Protein AF-A0A2V7KAN2-F1 (afdb_monomer_lite)

pLDDT: mean 90.38, std 8.24, range [53.88, 98.75]

Structure (mmCIF, N/CA/C/O backbone):
data_AF-A0A2V7KAN2-F1
#
_entry.id   AF-A0A2V7KAN2-F1
#
loop_
_atom_site.group_PDB
_atom_site.id
_atom_site.type_symbol
_atom_site.label_atom_id
_atom_site.label_alt_id
_atom_site.label_comp_id
_atom_site.label_asym_id
_atom_site.label_entity_id
_atom_site.label_seq_id
_atom_site.pdbx_PDB_ins_code
_atom_site.Cartn_x
_atom_site.Cartn_y
_atom_site.Cartn_z
_atom_site.occupancy
_atom_site.B_iso_or_equiv
_atom_site.auth_seq_id
_atom_site.auth_comp_id
_atom_site.auth_asym_id
_atom_site.auth_atom_id
_atom_site.pdbx_PDB_model_num
ATOM 1 N N . PRO A 1 1 ? -4.111 11.929 -0.378 1.00 67.62 1 PRO A N 1
ATOM 2 C CA . PRO A 1 1 ? -5.361 11.580 0.343 1.00 67.62 1 PRO A CA 1
ATOM 3 C C . PRO A 1 1 ? -5.343 11.846 1.847 1.00 67.62 1 PRO A C 1
ATOM 5 O O . PRO A 1 1 ? -6.372 12.285 2.325 1.00 67.62 1 PRO A O 1
ATOM 8 N N . ALA A 1 2 ? -4.239 11.626 2.576 1.00 83.12 2 ALA A N 1
ATOM 9 C CA . ALA A 1 2 ? -4.083 12.029 3.985 1.00 83.12 2 ALA A CA 1
ATOM 10 C C . ALA A 1 2 ? -5.365 11.838 4.835 1.00 83.12 2 ALA A C 1
ATOM 12 O O . ALA A 1 2 ? -5.897 10.729 4.905 1.00 83.12 2 ALA A O 1
ATOM 13 N N . ASN A 1 3 ? -5.908 12.920 5.407 1.00 81.31 3 ASN A N 1
ATOM 14 C CA . ASN A 1 3 ? -7.145 12.941 6.197 1.00 81.31 3 ASN A CA 1
ATOM 15 C C . ASN A 1 3 ? -8.433 13.170 5.373 1.00 81.31 3 ASN A C 1
ATOM 17 O O . ASN A 1 3 ? -9.513 13.291 5.953 1.00 81.31 3 ASN A O 1
ATOM 21 N N . PHE A 1 4 ? -8.367 13.223 4.037 1.00 82.69 4 PHE A N 1
ATOM 22 C CA . PHE A 1 4 ? -9.524 13.466 3.164 1.00 82.69 4 PHE A CA 1
ATOM 23 C C . PHE A 1 4 ? -10.663 12.484 3.443 1.00 82.69 4 PHE A C 1
ATOM 25 O O . PHE A 1 4 ? -11.821 12.892 3.524 1.00 82.69 4 PHE A O 1
ATOM 32 N N . PHE A 1 5 ? -10.322 11.209 3.650 1.00 81.31 5 PHE A N 1
ATOM 33 C CA . PHE A 1 5 ? -11.283 10.150 3.948 1.00 81.31 5 PHE A CA 1
ATOM 34 C C . PHE A 1 5 ? -11.686 10.064 5.427 1.00 81.31 5 PHE A C 1
ATOM 36 O O . PHE A 1 5 ? -12.482 9.206 5.800 1.00 81.31 5 PHE A O 1
ATOM 43 N N . ASN A 1 6 ? -11.189 10.967 6.272 1.00 79.81 6 ASN A N 1
ATOM 44 C CA . ASN A 1 6 ? -11.695 11.149 7.629 1.00 79.81 6 ASN A CA 1
ATOM 45 C C . ASN A 1 6 ? -12.522 12.437 7.769 1.00 79.81 6 ASN A C 1
ATOM 47 O O . ASN A 1 6 ? -13.476 12.461 8.536 1.00 79.81 6 ASN A O 1
ATOM 51 N N . VAL A 1 7 ? -12.211 13.486 6.997 1.00 77.06 7 VAL A N 1
ATOM 52 C CA . VAL A 1 7 ? -12.830 14.817 7.140 1.00 77.06 7 VAL A CA 1
ATOM 53 C C . VAL A 1 7 ? -13.845 15.129 6.034 1.00 77.06 7 VAL A C 1
ATOM 55 O O . VAL A 1 7 ? -14.985 15.469 6.340 1.00 77.06 7 VAL A O 1
ATOM 58 N N . ASN A 1 8 ? -13.458 14.991 4.759 1.00 81.31 8 ASN A N 1
ATOM 59 C CA . ASN A 1 8 ? -14.248 15.457 3.606 1.00 81.31 8 ASN A CA 1
ATOM 60 C C . ASN A 1 8 ? -15.188 14.375 3.054 1.00 81.31 8 ASN A C 1
ATOM 62 O O . ASN A 1 8 ? -16.366 14.620 2.821 1.00 81.31 8 ASN A O 1
ATOM 66 N N . SER A 1 9 ? -14.673 13.158 2.863 1.00 84.75 9 SER A N 1
ATOM 67 C CA . SER A 1 9 ? -15.456 11.973 2.495 1.00 84.75 9 SER A CA 1
ATOM 68 C C . SER A 1 9 ? -15.294 10.945 3.602 1.00 84.75 9 SER A C 1
ATOM 70 O O . SER A 1 9 ? -14.448 10.059 3.518 1.00 84.75 9 SER A O 1
ATOM 72 N N . LYS A 1 10 ? -16.048 11.119 4.690 1.00 84.69 10 LYS A N 1
ATOM 73 C CA . LYS A 1 10 ? -15.850 10.362 5.927 1.00 84.69 10 LYS A CA 1
ATOM 74 C C . LYS A 1 10 ? -16.079 8.860 5.695 1.00 84.69 10 LYS A C 1
ATOM 76 O O . LYS A 1 10 ? -17.203 8.414 5.491 1.00 84.69 10 LYS A O 1
ATOM 81 N N . ARG A 1 11 ? -14.994 8.092 5.728 1.00 85.62 11 ARG A N 1
ATOM 82 C CA . ARG A 1 11 ? -14.923 6.630 5.571 1.00 85.62 11 ARG A CA 1
ATOM 83 C C . ARG A 1 11 ? -14.102 5.962 6.679 1.00 85.62 11 ARG A C 1
ATOM 85 O O . ARG A 1 11 ? -13.924 4.753 6.641 1.00 85.62 11 ARG A O 1
ATOM 92 N N . GLY A 1 12 ? -13.590 6.740 7.638 1.00 88.50 12 GLY A N 1
ATOM 93 C CA . GLY A 1 12 ? -12.815 6.211 8.764 1.00 88.50 12 GLY A CA 1
ATOM 94 C C . GLY A 1 12 ? -11.438 5.680 8.362 1.00 88.50 12 GLY A C 1
ATOM 95 O O . GLY A 1 12 ? -10.941 4.751 8.988 1.00 88.50 12 GLY A O 1
ATOM 96 N N . ALA A 1 13 ? -10.831 6.238 7.309 1.00 91.12 13 ALA A N 1
ATOM 97 C CA . ALA A 1 13 ? -9.511 5.838 6.826 1.00 91.12 13 ALA A CA 1
ATOM 98 C C . ALA A 1 13 ? -8.568 7.045 6.782 1.00 91.12 13 ALA A C 1
ATOM 100 O O . ALA A 1 13 ? -8.854 8.049 6.120 1.00 91.12 13 ALA A O 1
ATOM 101 N N . LEU A 1 14 ? -7.437 6.931 7.474 1.00 92.50 14 LEU A N 1
ATOM 102 C CA . LEU A 1 14 ? -6.351 7.904 7.465 1.00 92.50 14 LEU A CA 1
ATOM 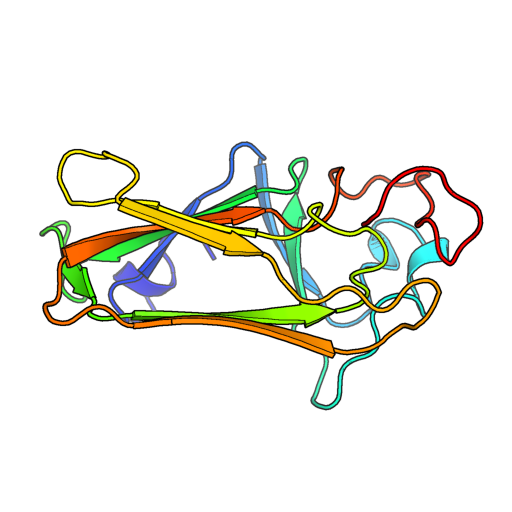103 C C . LEU A 1 14 ? -5.147 7.305 6.742 1.00 92.50 14 LEU A C 1
ATOM 105 O O . LEU A 1 14 ? -4.658 6.256 7.144 1.00 92.50 14 LEU A O 1
ATOM 109 N N . TYR A 1 15 ? -4.669 7.988 5.704 1.00 93.38 15 TYR A N 1
ATOM 110 C CA . TYR A 1 15 ? -3.542 7.532 4.891 1.00 93.38 15 TYR A CA 1
ATOM 111 C C . TYR A 1 15 ? -2.275 8.288 5.281 1.00 93.38 15 TYR A C 1
ATOM 113 O O . TYR A 1 15 ? -2.280 9.519 5.316 1.00 93.38 15 TYR A O 1
ATOM 121 N N . SER A 1 16 ? -1.177 7.574 5.492 1.00 94.75 16 SER A N 1
ATOM 122 C CA . SER A 1 16 ? 0.151 8.151 5.713 1.00 94.75 16 SER A CA 1
ATOM 123 C C . SER A 1 16 ? 1.216 7.361 4.964 1.00 94.75 16 SER A C 1
ATOM 125 O O . SER A 1 16 ? 0.985 6.243 4.522 1.00 94.75 16 SER A O 1
ATOM 127 N N . THR A 1 17 ? 2.389 7.948 4.791 1.00 96.25 17 THR A N 1
ATOM 128 C CA . THR A 1 17 ? 3.554 7.291 4.198 1.00 96.25 17 THR A CA 1
ATOM 129 C C . THR A 1 17 ? 4.807 7.852 4.868 1.00 96.25 17 THR A C 1
ATOM 131 O O . THR A 1 17 ? 4.770 9.009 5.293 1.00 96.25 17 THR A O 1
ATOM 134 N N . PRO A 1 18 ? 5.910 7.088 4.961 1.00 94.81 18 PRO A N 1
ATOM 135 C CA . PRO A 1 18 ? 7.221 7.647 5.292 1.00 94.81 18 PRO A CA 1
ATOM 136 C C . PRO A 1 18 ? 7.688 8.733 4.305 1.00 94.81 18 PRO A C 1
ATOM 138 O O . PRO A 1 18 ? 8.568 9.524 4.631 1.00 94.81 18 PRO A O 1
ATOM 141 N N . GLY A 1 19 ? 7.115 8.757 3.097 1.00 92.94 19 GLY A N 1
ATOM 142 C CA . GLY A 1 19 ? 7.357 9.776 2.085 1.00 92.94 19 GLY A CA 1
ATOM 143 C C . GLY A 1 19 ? 6.615 11.098 2.331 1.00 92.94 19 GLY A C 1
ATOM 144 O O . GLY A 1 19 ? 6.102 11.375 3.412 1.00 92.94 19 GLY A O 1
ATOM 145 N N . THR A 1 20 ? 6.523 11.938 1.298 1.00 91.50 20 THR A N 1
ATOM 146 C CA . THR A 1 20 ? 5.959 13.301 1.413 1.00 91.50 20 THR A CA 1
ATOM 147 C C . THR A 1 20 ? 4.485 13.404 1.027 1.00 91.50 20 THR A C 1
ATOM 149 O O . THR A 1 20 ? 3.859 14.449 1.209 1.00 91.50 20 THR A O 1
ATOM 152 N N . GLY A 1 21 ? 3.894 12.333 0.498 1.00 89.31 21 GLY A N 1
ATOM 153 C CA . GLY A 1 21 ? 2.487 12.321 0.118 1.00 89.31 21 GLY A CA 1
ATOM 154 C C . GLY A 1 21 ? 2.079 11.050 -0.609 1.00 89.31 21 GLY A C 1
ATOM 155 O O . GLY A 1 21 ? 2.897 10.191 -0.901 1.00 89.31 21 GLY A O 1
ATOM 156 N N . LEU A 1 22 ? 0.792 10.942 -0.922 1.00 89.31 22 LEU A N 1
ATOM 157 C CA . LEU A 1 22 ? 0.237 9.842 -1.709 1.00 89.31 22 LEU A CA 1
ATOM 158 C C . LEU A 1 22 ? -0.347 10.423 -2.995 1.00 89.31 22 LEU A C 1
ATOM 160 O O . LEU A 1 22 ? -1.267 11.248 -2.942 1.00 89.31 22 LEU A O 1
ATOM 164 N N . ARG A 1 23 ? 0.219 10.011 -4.128 1.00 87.50 23 ARG A N 1
ATOM 165 C CA . ARG A 1 23 ? -0.170 10.449 -5.465 1.00 87.50 23 ARG A CA 1
ATOM 166 C C . ARG A 1 23 ? -1.286 9.559 -5.995 1.00 87.50 23 ARG A C 1
ATOM 168 O O . ARG A 1 23 ? -1.272 8.352 -5.775 1.00 87.50 23 ARG A O 1
ATOM 175 N N . ILE A 1 24 ? -2.238 10.182 -6.684 1.00 87.44 24 ILE A N 1
ATOM 176 C CA . ILE A 1 24 ? -3.224 9.495 -7.516 1.00 87.44 24 ILE A CA 1
ATOM 177 C C . ILE A 1 24 ? -2.900 9.873 -8.951 1.00 87.44 24 ILE A C 1
ATOM 179 O O . ILE A 1 24 ? -2.832 11.064 -9.252 1.00 87.44 24 ILE A O 1
ATOM 183 N N . ASP A 1 25 ? -2.678 8.885 -9.803 1.00 84.44 25 ASP A N 1
ATOM 184 C CA . ASP A 1 25 ? -2.230 9.112 -11.171 1.00 84.44 25 ASP A CA 1
ATOM 185 C C . ASP A 1 25 ? -3.104 8.354 -12.171 1.00 84.44 25 ASP A C 1
ATOM 187 O O . ASP A 1 25 ? -3.628 7.274 -11.882 1.00 84.44 25 ASP A O 1
ATOM 191 N N . SER A 1 26 ? -3.283 8.970 -13.339 1.00 83.50 26 SER A N 1
ATOM 192 C CA . SER A 1 26 ? -4.078 8.434 -14.448 1.00 83.50 26 SER A CA 1
ATOM 193 C C . SER A 1 26 ? -3.262 8.238 -15.729 1.00 83.50 26 SER A C 1
ATOM 195 O O . SER A 1 26 ? -3.809 7.975 -16.794 1.00 83.50 26 SER A O 1
ATOM 197 N N . THR A 1 27 ? -1.946 8.376 -15.627 1.00 83.44 27 THR A N 1
ATOM 198 C CA . THR A 1 27 ? -0.959 8.362 -16.712 1.00 83.44 27 THR A CA 1
ATOM 199 C C . THR A 1 27 ? 0.196 7.410 -16.405 1.00 83.44 27 THR A C 1
ATOM 201 O O . THR A 1 27 ? 1.286 7.576 -16.940 1.00 83.44 27 THR A O 1
ATOM 204 N N . ASP A 1 28 ? -0.028 6.438 -15.516 1.00 82.25 28 ASP A N 1
ATOM 205 C CA . ASP A 1 28 ? 0.962 5.447 -15.075 1.00 82.25 28 ASP A CA 1
ATOM 206 C C . ASP A 1 28 ? 2.257 6.105 -14.581 1.00 82.25 28 ASP A C 1
ATOM 208 O O . ASP A 1 28 ? 3.362 5.629 -14.809 1.00 82.25 28 ASP A O 1
ATOM 212 N N . PHE A 1 29 ? 2.108 7.256 -13.917 1.00 86.88 29 PHE A N 1
ATOM 213 C CA . PHE A 1 29 ? 3.207 8.056 -13.386 1.00 86.88 29 PHE A CA 1
ATOM 214 C C . PHE A 1 29 ? 4.212 8.534 -14.447 1.00 86.88 29 PHE A C 1
ATOM 216 O O . PHE A 1 29 ? 5.336 8.894 -14.096 1.00 86.88 29 PHE A O 1
ATOM 223 N N . ALA A 1 30 ? 3.803 8.653 -15.717 1.00 85.25 30 ALA A N 1
ATOM 224 C CA . ALA A 1 30 ? 4.640 9.178 -16.802 1.00 85.25 30 ALA A CA 1
ATOM 225 C C . ALA A 1 30 ? 5.215 10.580 -16.511 1.00 85.25 30 ALA A C 1
ATOM 227 O O . ALA A 1 30 ? 6.303 10.921 -16.967 1.00 85.25 30 ALA A O 1
ATOM 228 N N . ALA A 1 31 ? 4.508 11.390 -15.713 1.00 84.44 31 ALA A N 1
ATOM 229 C CA . ALA A 1 31 ? 4.995 12.691 -15.251 1.00 84.44 31 ALA A CA 1
ATOM 230 C C . ALA A 1 31 ? 6.118 12.597 -14.195 1.00 84.44 31 ALA A C 1
ATOM 232 O O . ALA A 1 31 ? 6.813 13.582 -13.959 1.00 84.44 31 ALA A O 1
ATOM 233 N N . VAL A 1 32 ? 6.272 11.451 -13.519 1.00 85.25 32 VAL A N 1
ATOM 234 C CA . VAL A 1 32 ? 7.438 11.146 -12.667 1.00 85.25 32 VAL A CA 1
ATOM 235 C C . VAL A 1 32 ? 8.582 10.655 -13.540 1.00 85.25 32 VAL A C 1
ATOM 237 O O . VAL A 1 32 ? 9.670 11.218 -13.483 1.00 85.25 32 VAL A O 1
ATOM 240 N N . ASN A 1 33 ? 8.322 9.621 -14.338 1.00 87.44 33 ASN A N 1
ATOM 241 C CA . ASN A 1 33 ? 9.283 8.998 -15.235 1.00 87.44 33 ASN A CA 1
ATOM 242 C C . ASN A 1 33 ? 8.552 8.569 -16.509 1.00 87.44 33 ASN A C 1
ATOM 244 O O . ASN A 1 33 ? 7.669 7.713 -16.469 1.00 87.44 33 ASN A O 1
ATOM 248 N N . ALA A 1 34 ? 8.947 9.138 -17.649 1.00 86.00 34 ALA A N 1
ATOM 249 C CA . ALA A 1 34 ? 8.332 8.845 -18.940 1.00 86.00 34 ALA A CA 1
ATOM 250 C C . ALA A 1 34 ? 8.446 7.359 -19.342 1.00 86.00 34 ALA A C 1
ATOM 252 O O . ALA A 1 34 ? 7.599 6.865 -20.083 1.00 86.00 34 ALA A O 1
ATOM 253 N N . GLY A 1 35 ? 9.443 6.632 -18.821 1.00 83.81 35 GLY A N 1
ATOM 254 C CA . GLY A 1 35 ? 9.614 5.189 -19.019 1.00 83.81 35 GLY A CA 1
ATOM 255 C C . GLY A 1 35 ? 8.545 4.316 -18.344 1.00 83.81 35 GLY A C 1
ATOM 256 O O . GLY A 1 35 ? 8.447 3.132 -18.663 1.00 83.81 35 GLY A O 1
ATOM 257 N N . LEU A 1 36 ? 7.714 4.884 -17.457 1.00 83.56 36 LEU A N 1
ATOM 258 C CA . LEU A 1 36 ? 6.647 4.161 -16.749 1.00 83.56 36 LEU A CA 1
ATOM 259 C C . LEU A 1 36 ? 5.308 4.124 -17.502 1.00 83.56 36 LEU A C 1
ATOM 261 O O . LEU A 1 36 ? 4.407 3.386 -17.109 1.00 83.56 36 LEU A O 1
ATOM 265 N N . ALA A 1 37 ? 5.175 4.872 -18.605 1.00 78.56 37 ALA A N 1
ATOM 266 C CA . ALA A 1 37 ? 3.901 5.153 -19.282 1.00 78.56 37 ALA A CA 1
ATOM 267 C C . ALA A 1 37 ? 3.108 3.921 -19.777 1.00 78.56 37 ALA A C 1
ATOM 269 O O . ALA A 1 37 ? 1.964 4.063 -20.211 1.00 78.56 37 ALA A O 1
ATOM 270 N N . SER A 1 38 ? 3.709 2.729 -19.752 1.00 80.25 38 SER A N 1
ATOM 271 C CA . SER A 1 38 ? 3.071 1.463 -20.120 1.00 80.25 38 SER A CA 1
ATOM 272 C C . SER A 1 38 ? 3.303 0.323 -19.128 1.00 80.25 38 SER A C 1
ATOM 274 O O . SER A 1 38 ? 2.931 -0.803 -19.454 1.00 80.25 38 SER A O 1
ATOM 276 N N . GLN A 1 39 ? 3.934 0.589 -17.980 1.00 80.69 39 GLN A N 1
ATOM 277 C CA . GLN A 1 39 ? 4.259 -0.448 -16.993 1.00 80.69 39 GLN A CA 1
ATOM 278 C C . GLN A 1 39 ? 3.001 -0.875 -16.239 1.00 80.69 39 GLN A C 1
ATOM 280 O O . GLN A 1 39 ? 2.594 -2.032 -16.251 1.00 80.69 39 GLN A O 1
ATOM 285 N N . PHE A 1 40 ? 2.251 0.097 -15.728 1.00 78.69 40 PHE A N 1
ATOM 286 C CA . PHE A 1 40 ? 1.098 -0.193 -14.887 1.00 78.69 40 PHE A CA 1
ATOM 287 C C . PHE A 1 40 ? -0.201 -0.371 -15.685 1.00 78.69 40 PHE A C 1
ATOM 289 O O . PHE A 1 40 ? -0.971 0.569 -15.895 1.00 78.69 40 PHE A O 1
ATOM 296 N N . ARG A 1 41 ? -0.503 -1.603 -16.112 1.00 78.12 41 ARG A N 1
ATOM 297 C CA . ARG A 1 41 ? -1.760 -1.910 -16.819 1.00 78.12 41 ARG A CA 1
ATOM 298 C C . ARG A 1 41 ? -2.906 -2.224 -15.856 1.00 78.12 41 ARG A C 1
ATOM 300 O O . ARG A 1 41 ? -2.833 -3.140 -15.047 1.00 78.12 41 ARG A O 1
ATOM 307 N N . THR A 1 42 ? -4.018 -1.496 -15.983 1.00 72.56 42 THR A N 1
ATOM 308 C CA . THR A 1 42 ? -5.226 -1.686 -15.155 1.00 72.56 42 THR A CA 1
ATOM 309 C C . THR A 1 42 ? -6.491 -1.865 -16.002 1.00 72.56 42 THR A C 1
ATOM 311 O O . THR A 1 42 ? -6.564 -1.392 -17.134 1.00 72.56 42 THR A O 1
ATOM 314 N N . PHE A 1 43 ? -7.497 -2.573 -15.465 1.00 64.88 43 PHE A N 1
ATOM 315 C CA . PHE A 1 43 ? -8.734 -2.921 -16.190 1.00 64.88 43 PHE A CA 1
ATOM 316 C C . PHE A 1 43 ? -9.772 -1.782 -16.255 1.00 64.88 43 PHE A C 1
ATOM 318 O O . PHE A 1 43 ? -10.525 -1.681 -17.219 1.00 64.88 43 PHE A O 1
ATOM 325 N N . SER A 1 44 ? -9.830 -0.910 -15.245 1.00 58.28 44 SER A N 1
ATOM 326 C CA . SER A 1 44 ? -10.763 0.228 -15.181 1.00 58.28 44 SER A CA 1
ATOM 327 C C . SER A 1 44 ? -10.011 1.554 -15.102 1.00 58.28 44 SER A C 1
ATOM 329 O O . SER A 1 44 ? -8.854 1.560 -14.697 1.00 58.28 44 SER A O 1
ATOM 331 N N . ALA A 1 45 ? -10.674 2.668 -15.444 1.00 53.88 45 ALA A N 1
ATOM 332 C CA . ALA A 1 45 ? -10.073 4.004 -15.538 1.00 53.88 45 ALA A CA 1
ATOM 333 C C . ALA A 1 45 ? -9.021 4.296 -14.445 1.00 53.88 45 ALA A C 1
ATOM 335 O O . ALA A 1 45 ? -9.289 4.173 -13.247 1.00 53.88 45 ALA A O 1
ATOM 336 N N . LYS A 1 46 ? -7.832 4.694 -14.909 1.00 62.56 46 LYS A N 1
ATOM 337 C CA . LYS A 1 46 ? -6.565 4.789 -14.178 1.00 62.56 46 LYS A CA 1
ATOM 338 C C . LYS A 1 46 ? -6.666 5.694 -12.941 1.00 62.56 46 LYS A C 1
ATOM 340 O O . LYS A 1 46 ? -6.604 6.917 -13.040 1.00 62.56 46 LYS A O 1
ATOM 345 N N . LYS A 1 47 ? -6.840 5.089 -11.765 1.00 77.44 47 LYS A N 1
ATOM 346 C CA . LYS A 1 47 ? -6.611 5.726 -10.458 1.00 77.44 47 LYS A CA 1
ATOM 347 C C . LYS A 1 47 ? -5.584 4.893 -9.708 1.00 77.44 47 LYS A C 1
ATOM 349 O O . LYS A 1 47 ? -5.928 4.179 -8.770 1.00 77.44 47 LYS A O 1
ATOM 354 N N . LEU A 1 48 ? -4.344 4.945 -10.181 1.00 85.75 48 LEU A N 1
ATOM 355 C CA . LEU A 1 48 ? -3.221 4.308 -9.508 1.00 85.75 48 LEU A CA 1
ATOM 356 C C . LEU A 1 48 ? -2.829 5.133 -8.292 1.00 85.75 48 LEU A C 1
ATOM 358 O O . LEU A 1 48 ? -2.850 6.363 -8.337 1.00 85.75 48 LEU A O 1
ATOM 362 N N . PHE A 1 49 ? -2.476 4.450 -7.212 1.00 88.44 49 PHE A N 1
ATOM 363 C CA . PHE A 1 49 ? -2.049 5.064 -5.966 1.00 88.44 49 PHE A CA 1
ATOM 364 C C . PHE A 1 49 ? -0.599 4.681 -5.711 1.00 88.44 49 PHE A C 1
ATOM 366 O O . PHE A 1 49 ? -0.287 3.497 -5.693 1.00 88.44 49 PHE A O 1
ATOM 373 N N . MET A 1 50 ? 0.264 5.668 -5.481 1.00 89.88 50 MET A N 1
ATOM 374 C CA . MET A 1 50 ? 1.653 5.416 -5.099 1.00 89.88 50 MET A CA 1
ATOM 375 C C . MET A 1 50 ? 2.149 6.491 -4.120 1.00 89.88 50 MET A C 1
ATOM 377 O O . MET A 1 50 ? 1.902 7.686 -4.347 1.00 89.88 50 MET A O 1
ATOM 381 N N . PRO A 1 51 ? 2.802 6.116 -3.008 1.00 91.75 51 PRO A N 1
ATOM 382 C CA . PRO A 1 51 ? 3.481 7.068 -2.140 1.00 91.75 51 PRO A CA 1
ATOM 383 C C . PRO A 1 51 ? 4.619 7.793 -2.875 1.00 91.75 51 PRO A C 1
ATOM 385 O O . PRO A 1 51 ? 5.294 7.251 -3.741 1.00 91.75 51 PRO A O 1
ATOM 388 N N . VAL A 1 52 ? 4.829 9.062 -2.538 1.00 91.69 52 VAL A N 1
ATOM 389 C CA . VAL A 1 52 ? 5.891 9.902 -3.101 1.00 91.69 52 VAL A CA 1
ATOM 390 C C . VAL A 1 52 ? 7.111 9.820 -2.195 1.00 91.69 52 VAL A C 1
ATOM 392 O O . VAL A 1 52 ? 7.029 10.213 -1.033 1.00 91.69 52 VAL A O 1
ATOM 395 N N . GLY A 1 53 ? 8.245 9.354 -2.726 1.00 93.06 53 GLY A N 1
ATOM 396 C CA . GLY A 1 53 ? 9.493 9.221 -1.960 1.00 93.06 53 GLY A CA 1
ATOM 397 C C . GLY A 1 53 ? 9.505 8.046 -0.974 1.00 93.06 53 GLY A C 1
ATOM 398 O O . GLY A 1 53 ? 10.321 8.019 -0.062 1.00 93.06 53 GLY A O 1
ATOM 399 N N . SER A 1 54 ? 8.593 7.089 -1.137 1.00 95.44 54 SER A N 1
ATOM 400 C CA . SER A 1 54 ? 8.546 5.814 -0.418 1.00 95.44 54 SER A CA 1
ATOM 401 C C . SER A 1 54 ? 7.852 4.780 -1.311 1.00 95.44 54 SER A C 1
ATOM 403 O O . SER A 1 54 ? 7.262 5.157 -2.320 1.00 95.44 54 SER A O 1
ATOM 405 N N . ASN A 1 55 ? 7.903 3.508 -0.931 1.00 95.94 55 ASN A N 1
ATOM 406 C CA . ASN A 1 55 ? 7.072 2.422 -1.451 1.00 95.94 55 ASN A CA 1
ATOM 407 C C . ASN A 1 55 ? 6.012 1.954 -0.435 1.00 95.94 55 ASN A C 1
ATOM 409 O O . ASN A 1 55 ? 5.324 0.961 -0.659 1.00 95.94 55 ASN A O 1
ATOM 413 N N . GLN A 1 56 ? 5.883 2.651 0.701 1.00 97.56 56 GLN A N 1
ATOM 414 C CA . GLN A 1 56 ? 5.003 2.256 1.796 1.00 97.56 56 GLN A CA 1
ATOM 415 C C . GLN A 1 56 ? 3.848 3.229 2.013 1.00 97.56 56 GLN A C 1
ATOM 417 O O . GLN A 1 56 ? 4.038 4.448 2.061 1.00 97.56 56 GLN A O 1
ATOM 422 N N . VAL A 1 57 ? 2.651 2.681 2.223 1.00 96.94 57 VAL A N 1
ATOM 423 C CA . VAL A 1 57 ? 1.458 3.412 2.669 1.00 96.94 57 VAL A CA 1
ATOM 424 C C . VAL A 1 57 ? 0.894 2.734 3.905 1.00 96.94 57 VAL A C 1
ATOM 426 O O . VAL A 1 57 ? 0.574 1.552 3.887 1.00 96.94 57 VAL A O 1
ATOM 429 N N . ASP A 1 58 ? 0.710 3.504 4.965 1.00 97.56 58 ASP A N 1
ATOM 430 C CA . ASP A 1 58 ? -0.048 3.102 6.140 1.00 97.56 58 ASP A CA 1
ATOM 431 C C . ASP A 1 58 ? -1.496 3.594 6.017 1.00 97.56 58 ASP A C 1
ATOM 433 O O . ASP A 1 58 ? -1.744 4.750 5.657 1.00 97.56 58 ASP A O 1
ATOM 437 N N . ILE A 1 59 ? -2.454 2.726 6.343 1.00 96.75 59 ILE A N 1
ATOM 438 C CA . ILE A 1 59 ? -3.872 3.069 6.477 1.00 96.75 59 ILE A CA 1
ATOM 439 C C . ILE A 1 59 ? -4.299 2.757 7.906 1.00 96.75 59 ILE A C 1
ATOM 441 O O . ILE A 1 59 ? -4.357 1.594 8.301 1.00 96.75 59 ILE A O 1
ATOM 445 N N . THR A 1 60 ? -4.616 3.798 8.670 1.00 97.12 60 THR A N 1
ATOM 446 C CA . THR A 1 60 ? -5.123 3.687 10.042 1.00 97.12 60 THR A CA 1
ATOM 447 C C . THR A 1 60 ? -6.637 3.844 10.045 1.00 97.12 60 THR A C 1
ATOM 449 O O . THR A 1 60 ? -7.169 4.803 9.472 1.00 97.12 60 THR A O 1
ATOM 452 N N . PHE A 1 61 ? -7.331 2.925 10.711 1.00 96.56 61 PHE A N 1
ATOM 453 C CA . PHE A 1 61 ? -8.786 2.915 10.793 1.00 96.56 61 PHE A CA 1
ATOM 454 C C . PHE A 1 61 ? -9.285 3.718 11.998 1.00 96.56 61 PHE A C 1
ATOM 456 O O . PHE A 1 61 ? -8.722 3.679 13.094 1.00 96.56 61 PHE A O 1
ATOM 463 N N . ARG A 1 62 ? -10.362 4.475 11.790 1.00 94.38 62 ARG A N 1
ATOM 464 C CA . ARG A 1 62 ? -11.014 5.315 12.801 1.00 94.38 62 ARG A CA 1
ATOM 465 C C . ARG A 1 62 ? -12.523 5.150 12.726 1.00 94.38 62 ARG A C 1
ATOM 467 O O . ARG A 1 62 ? -13.067 4.832 11.667 1.00 94.38 62 ARG A O 1
ATOM 474 N N . LEU A 1 63 ? -13.211 5.434 13.829 1.00 90.69 63 LEU A N 1
ATOM 475 C CA . LEU A 1 63 ? -14.639 5.719 13.754 1.00 90.69 63 LEU A CA 1
ATOM 476 C C . LEU A 1 63 ? -14.850 6.938 12.843 1.00 90.69 63 LEU A C 1
ATOM 478 O O . LEU A 1 63 ? -14.097 7.911 12.869 1.00 90.69 63 LEU A O 1
ATOM 482 N N . VAL A 1 64 ? -15.864 6.852 11.989 1.00 86.50 64 VAL A N 1
ATOM 483 C CA . VAL A 1 64 ? -16.072 7.780 10.877 1.00 86.50 64 VAL A CA 1
ATOM 484 C C . VAL A 1 64 ? -16.166 9.230 11.366 1.00 86.50 64 VAL A C 1
ATOM 486 O O . VAL A 1 64 ? -17.121 9.609 12.040 1.00 86.50 64 VAL A O 1
ATOM 489 N N . GLY A 1 65 ? -15.203 10.067 10.966 1.00 81.88 65 GLY A N 1
ATOM 490 C CA . GLY A 1 65 ? -15.207 11.494 11.289 1.00 81.88 65 GLY A CA 1
ATOM 491 C C . GLY A 1 65 ? -14.705 11.850 12.683 1.00 81.88 65 GLY A C 1
ATOM 492 O O . GLY A 1 65 ? -14.914 12.990 13.096 1.00 81.88 65 GLY A O 1
ATOM 493 N N . THR A 1 66 ? -14.079 10.912 13.396 1.00 88.25 66 THR A N 1
ATOM 494 C CA . THR A 1 66 ? -13.492 11.137 14.722 1.00 88.25 66 THR A CA 1
ATOM 495 C C . THR A 1 66 ? -12.041 10.644 14.772 1.00 88.25 66 THR A C 1
ATOM 497 O O . THR A 1 66 ? -11.528 10.066 13.809 1.00 88.25 66 THR A O 1
ATOM 500 N N . ASP A 1 67 ? -11.376 10.872 15.908 1.00 87.50 67 ASP A N 1
ATOM 501 C CA . ASP A 1 67 ? -10.066 10.289 16.226 1.00 87.50 67 ASP A CA 1
ATOM 502 C C . ASP A 1 67 ? -10.181 9.001 17.059 1.00 87.50 67 ASP A C 1
ATOM 504 O O . ASP A 1 67 ? -9.176 8.426 17.474 1.00 87.50 67 ASP A O 1
ATOM 508 N N . THR A 1 68 ? -11.391 8.492 17.292 1.00 92.25 68 THR A N 1
ATOM 509 C CA . THR A 1 68 ? -11.594 7.224 18.005 1.00 92.25 68 THR A CA 1
ATOM 510 C C . THR A 1 68 ? -10.998 6.076 17.180 1.00 92.25 68 THR A C 1
ATOM 512 O O . THR A 1 68 ? -11.343 5.963 15.999 1.00 92.25 68 THR A O 1
ATOM 515 N N . PRO A 1 69 ? -10.114 5.227 17.746 1.00 91.69 69 PRO A N 1
ATOM 516 C CA . PRO A 1 69 ? -9.595 4.053 17.046 1.00 91.69 69 PRO A CA 1
ATOM 517 C C . PRO A 1 69 ? -10.728 3.185 16.490 1.00 91.69 69 PRO A C 1
ATOM 519 O O . PRO A 1 69 ? -11.696 2.890 17.189 1.00 91.69 69 PRO A O 1
ATOM 522 N N . GLY A 1 70 ? -10.619 2.818 15.215 1.00 94.94 70 GLY A N 1
ATOM 523 C CA . GLY A 1 70 ? -11.528 1.894 14.549 1.00 94.94 70 GLY A CA 1
ATOM 524 C C . GLY A 1 70 ? -10.835 0.557 14.332 1.00 94.94 70 GLY A C 1
ATOM 525 O O . GLY A 1 70 ? -9.624 0.519 14.131 1.00 94.94 70 GLY A O 1
ATOM 526 N N . LEU A 1 71 ? -11.607 -0.527 14.349 1.00 96.75 71 LEU A N 1
ATOM 527 C CA . LEU A 1 71 ? -11.113 -1.864 14.040 1.00 96.75 71 LEU A CA 1
ATOM 528 C C . LEU A 1 71 ? -11.895 -2.445 12.867 1.00 96.75 71 LEU 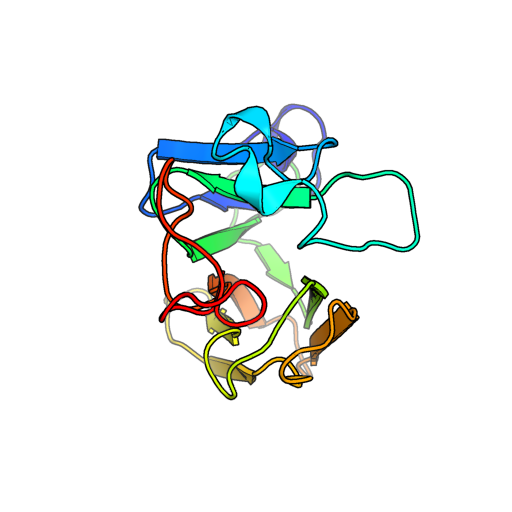A C 1
ATOM 530 O O . LEU A 1 71 ? -13.123 -2.346 12.819 1.00 96.75 71 LEU A O 1
ATOM 534 N N . VAL A 1 72 ? -11.187 -3.071 11.931 1.00 97.19 72 VAL A N 1
ATOM 535 C CA . VAL A 1 72 ? -11.789 -3.776 10.795 1.00 97.19 72 VAL A CA 1
ATOM 536 C C . VAL A 1 72 ? -11.508 -5.270 10.875 1.00 97.19 72 VAL A C 1
ATOM 538 O O . VAL A 1 72 ? -10.515 -5.714 11.452 1.00 97.19 72 VAL A O 1
ATOM 541 N N . LYS A 1 73 ? -12.412 -6.059 10.288 1.00 97.50 73 LYS A N 1
ATOM 542 C CA . LYS A 1 73 ? -12.300 -7.522 10.221 1.00 97.50 73 LYS A CA 1
ATOM 543 C C . LYS A 1 73 ? -11.372 -7.985 9.095 1.00 97.50 73 LYS A C 1
ATOM 545 O O . LYS A 1 73 ? -10.884 -9.103 9.128 1.00 97.50 73 LYS A O 1
ATOM 550 N N . GLY A 1 74 ? -11.110 -7.150 8.097 1.00 97.00 74 GLY A N 1
ATOM 551 C CA . GLY A 1 74 ? -10.240 -7.510 6.987 1.00 97.00 74 GLY A CA 1
ATOM 552 C C . GLY A 1 74 ? -9.934 -6.327 6.089 1.00 97.00 74 GLY A C 1
ATOM 553 O O . GLY A 1 74 ? -10.618 -5.303 6.123 1.00 97.00 74 GLY A O 1
ATOM 554 N N . PHE A 1 75 ? -8.889 -6.488 5.291 1.00 98.38 75 PHE A N 1
ATOM 555 C CA . PHE A 1 75 ? -8.453 -5.520 4.295 1.00 98.38 75 PHE A CA 1
ATOM 556 C C . PHE A 1 75 ? -7.761 -6.270 3.159 1.00 98.38 75 PHE A C 1
ATOM 558 O O . PHE A 1 75 ? -7.070 -7.261 3.401 1.00 98.38 75 PHE A O 1
ATOM 565 N N . GLY A 1 76 ? -7.932 -5.791 1.933 1.00 97.69 76 GLY A N 1
ATOM 566 C CA . GLY A 1 76 ? -7.243 -6.307 0.759 1.00 97.69 76 GLY A CA 1
ATOM 567 C C . GLY A 1 76 ? -7.015 -5.198 -0.254 1.00 97.69 76 GLY A C 1
ATOM 568 O O . GLY A 1 76 ? -7.701 -4.174 -0.233 1.00 97.69 76 GLY A O 1
ATOM 569 N N . ALA A 1 77 ? -6.045 -5.414 -1.131 1.00 96.00 77 ALA A N 1
ATOM 570 C CA . ALA A 1 77 ? -5.689 -4.482 -2.187 1.00 96.00 77 ALA A CA 1
ATOM 571 C C . ALA A 1 77 ? -5.402 -5.232 -3.489 1.00 96.00 77 ALA A C 1
ATOM 573 O O . ALA A 1 77 ? -5.049 -6.414 -3.490 1.00 96.00 77 ALA A O 1
ATOM 574 N N . VAL A 1 78 ? -5.584 -4.518 -4.597 1.00 94.12 78 VAL A N 1
ATOM 575 C CA . VAL A 1 78 ? -5.169 -4.960 -5.926 1.00 94.12 78 VAL A CA 1
ATOM 576 C C . VAL A 1 78 ? -3.923 -4.171 -6.293 1.00 94.12 78 VAL A C 1
ATOM 578 O O . VAL A 1 78 ? -3.933 -2.941 -6.262 1.00 94.12 78 VAL A O 1
ATOM 581 N N . PHE A 1 79 ? -2.876 -4.904 -6.627 1.00 93.56 79 PHE A N 1
ATOM 582 C CA . PHE A 1 79 ? -1.592 -4.417 -7.092 1.00 93.56 79 PHE A CA 1
ATOM 583 C C . PHE A 1 79 ? -1.491 -4.618 -8.596 1.00 93.56 79 PHE A C 1
ATOM 585 O O . PHE A 1 79 ? -2.244 -5.397 -9.185 1.00 93.56 79 PHE A O 1
ATOM 592 N N . VAL A 1 80 ? -0.564 -3.901 -9.203 1.00 91.44 80 VAL A N 1
ATOM 593 C CA . VAL A 1 80 ? -0.248 -3.975 -10.622 1.00 91.44 80 VAL A CA 1
ATOM 594 C C . VAL A 1 80 ? 1.255 -4.170 -10.741 1.00 91.44 80 VAL A C 1
ATOM 596 O O . VAL A 1 80 ? 1.976 -3.591 -9.937 1.00 91.44 80 VAL A O 1
ATOM 599 N N . ASP A 1 81 ? 1.676 -4.972 -11.718 1.00 89.81 81 ASP A N 1
ATOM 600 C CA . ASP A 1 81 ? 3.088 -5.143 -12.091 1.00 89.81 81 ASP A CA 1
ATOM 601 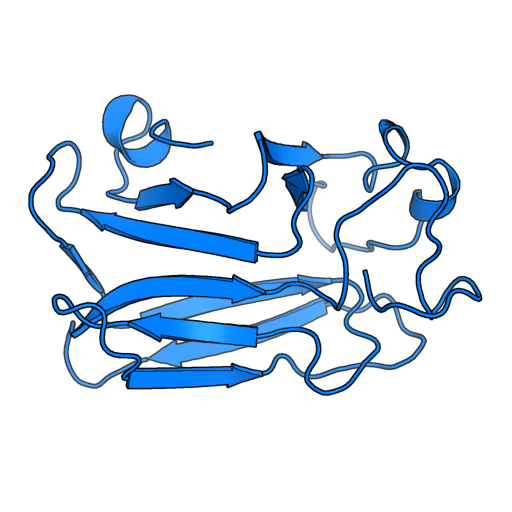C C . ASP A 1 81 ? 3.968 -5.720 -10.968 1.00 89.81 81 ASP A C 1
ATOM 603 O O . ASP A 1 81 ? 5.072 -5.270 -10.728 1.00 89.81 81 ASP A O 1
ATOM 607 N N . VAL A 1 82 ? 3.463 -6.723 -10.237 1.00 94.62 82 VAL A N 1
ATOM 608 C CA . VAL A 1 82 ? 4.262 -7.404 -9.203 1.00 94.62 82 VAL A CA 1
ATOM 609 C C . VAL A 1 82 ? 5.179 -8.428 -9.869 1.00 94.62 82 VAL A C 1
ATOM 611 O O . VAL A 1 82 ? 4.760 -9.567 -10.112 1.00 94.62 82 VAL A O 1
ATOM 614 N N . ASP A 1 83 ? 6.433 -8.069 -10.126 1.00 93.25 83 ASP A N 1
ATOM 615 C CA . ASP A 1 83 ? 7.382 -8.959 -10.796 1.00 93.25 83 ASP A CA 1
ATOM 616 C C . ASP A 1 83 ? 8.156 -9.851 -9.827 1.00 93.25 83 ASP A C 1
ATOM 618 O O . ASP A 1 83 ? 8.424 -11.030 -10.111 1.00 93.25 83 ASP A O 1
ATOM 622 N N . ARG A 1 84 ? 8.510 -9.319 -8.654 1.00 94.75 84 ARG A N 1
ATOM 623 C CA . ARG A 1 84 ? 9.394 -9.990 -7.700 1.00 94.75 84 ARG A CA 1
ATOM 624 C C . ARG A 1 84 ? 8.606 -10.636 -6.567 1.00 94.75 84 ARG A C 1
ATOM 626 O O . ARG A 1 84 ? 7.824 -10.013 -5.857 1.00 94.75 84 ARG A O 1
ATOM 633 N N . ALA A 1 85 ? 8.869 -11.919 -6.333 1.00 94.81 85 ALA A N 1
ATOM 634 C CA . ALA A 1 85 ? 8.285 -12.630 -5.203 1.00 94.81 85 ALA A CA 1
ATOM 635 C C . ALA A 1 85 ? 8.674 -11.954 -3.875 1.00 94.81 85 ALA A C 1
ATOM 637 O O . ALA A 1 85 ? 9.856 -11.802 -3.572 1.00 94.81 85 ALA A O 1
ATOM 638 N N . GLY A 1 86 ? 7.677 -11.580 -3.068 1.00 95.44 86 GLY A N 1
ATOM 639 C CA . GLY A 1 86 ? 7.903 -10.997 -1.742 1.00 95.44 86 GLY A CA 1
ATOM 640 C C . GLY A 1 86 ? 8.125 -9.484 -1.700 1.00 95.44 86 GLY A C 1
ATOM 641 O O . GLY A 1 86 ? 8.174 -8.949 -0.596 1.00 95.44 86 GLY A O 1
ATOM 642 N N . SER A 1 87 ? 8.212 -8.794 -2.841 1.00 95.94 87 SER A N 1
ATOM 643 C CA . SER A 1 87 ? 8.378 -7.330 -2.889 1.00 95.94 87 SER A CA 1
ATOM 644 C C . SER A 1 87 ? 7.134 -6.592 -2.382 1.00 95.94 87 SER A C 1
ATOM 646 O O . SER A 1 87 ? 7.218 -5.567 -1.711 1.00 95.94 87 SER A O 1
ATOM 648 N N . THR A 1 88 ? 5.959 -7.158 -2.663 1.00 97.75 88 THR A N 1
ATOM 649 C CA . THR A 1 88 ? 4.669 -6.518 -2.426 1.00 97.75 88 THR A CA 1
ATOM 650 C C . THR A 1 88 ? 3.897 -7.230 -1.325 1.00 97.75 88 THR A C 1
ATOM 652 O O . THR A 1 88 ? 3.613 -8.430 -1.411 1.00 97.75 88 THR A O 1
ATOM 655 N N . THR A 1 89 ? 3.549 -6.493 -0.270 1.00 98.44 89 THR A N 1
ATOM 656 C CA . THR A 1 89 ? 2.964 -7.053 0.955 1.00 98.44 89 THR A CA 1
ATOM 657 C C . THR A 1 89 ? 1.889 -6.161 1.570 1.00 98.44 89 THR A C 1
ATOM 659 O O . THR A 1 89 ? 1.867 -4.943 1.380 1.00 98.44 89 THR A O 1
ATOM 662 N N . ILE A 1 90 ? 1.009 -6.785 2.357 1.00 98.75 90 ILE A N 1
ATOM 663 C CA . ILE A 1 90 ? 0.135 -6.109 3.316 1.00 98.75 90 ILE A CA 1
ATOM 664 C C . ILE A 1 90 ? 0.440 -6.664 4.709 1.00 98.75 90 ILE A C 1
ATOM 666 O O . ILE A 1 90 ? 0.235 -7.848 4.978 1.00 98.75 90 ILE A O 1
ATOM 670 N N . GLU A 1 91 ? 0.909 -5.804 5.605 1.00 98.75 91 GLU A N 1
ATOM 671 C CA . GLU A 1 91 ? 1.067 -6.090 7.030 1.00 98.75 91 GLU A CA 1
ATOM 672 C C . GLU A 1 91 ? -0.133 -5.548 7.812 1.00 98.75 91 GLU A C 1
ATOM 674 O O . GLU A 1 91 ? -0.594 -4.434 7.567 1.00 98.75 91 GLU A O 1
ATOM 679 N N . TYR A 1 92 ? -0.620 -6.316 8.785 1.00 98.75 92 TYR A N 1
ATOM 680 C CA . TYR A 1 92 ? -1.780 -5.985 9.613 1.00 98.75 92 TYR A CA 1
ATOM 681 C C . TYR A 1 92 ? -1.333 -5.772 11.049 1.00 98.75 92 TYR A C 1
ATOM 683 O O . TYR A 1 92 ? -0.586 -6.591 11.587 1.00 98.75 92 TYR A O 1
ATOM 691 N N . PHE A 1 93 ? -1.818 -4.704 11.673 1.00 98.69 93 PHE A N 1
ATOM 692 C CA . PHE A 1 93 ? -1.466 -4.327 13.034 1.00 98.69 93 PHE A CA 1
ATOM 693 C C . PHE A 1 93 ? -2.713 -4.134 13.891 1.00 98.69 93 PHE A C 1
ATOM 695 O O . PHE A 1 93 ? -3.720 -3.591 13.421 1.00 98.69 93 PHE A O 1
ATOM 702 N N . ASP A 1 94 ? -2.628 -4.560 15.147 1.00 97.81 94 ASP A N 1
ATOM 703 C CA . ASP A 1 94 ? -3.657 -4.314 16.154 1.00 97.81 94 ASP A CA 1
ATOM 704 C C . ASP A 1 94 ? -3.581 -2.890 16.738 1.00 97.81 94 ASP A C 1
ATOM 706 O O . ASP A 1 94 ? -2.802 -2.040 16.289 1.00 97.81 94 ASP A O 1
ATOM 710 N N . VAL A 1 95 ? -4.441 -2.611 17.722 1.00 96.56 95 VAL A N 1
ATOM 711 C CA . VAL A 1 95 ? -4.544 -1.296 18.377 1.00 96.56 95 VAL A CA 1
ATOM 712 C C . VAL A 1 95 ? -3.276 -0.906 19.144 1.00 96.56 95 VAL A C 1
ATOM 714 O O . VAL A 1 95 ? -2.975 0.283 19.248 1.00 96.56 95 VAL A O 1
ATOM 717 N N . ASP A 1 96 ? -2.496 -1.890 19.591 1.00 96.75 96 ASP A N 1
ATOM 718 C CA . ASP A 1 96 ? -1.236 -1.711 20.317 1.00 96.75 96 ASP A CA 1
ATOM 719 C C . ASP A 1 96 ? -0.027 -1.665 19.365 1.00 96.75 96 ASP A C 1
ATOM 721 O O . ASP A 1 96 ? 1.131 -1.687 19.788 1.00 96.75 96 ASP A O 1
ATOM 725 N N . SER A 1 97 ? -0.287 -1.555 18.055 1.00 96.81 97 SER A N 1
ATOM 726 C CA . SER A 1 97 ? 0.709 -1.540 16.980 1.00 96.81 97 SER A CA 1
ATOM 727 C C . SER A 1 97 ? 1.530 -2.827 16.850 1.00 96.81 97 SER A C 1
ATOM 729 O O . SER A 1 97 ? 2.578 -2.810 16.197 1.00 96.81 97 SER A O 1
ATOM 731 N N . GLN A 1 98 ? 1.057 -3.950 17.394 1.00 98.25 98 GLN A N 1
ATOM 732 C CA . GLN A 1 98 ? 1.671 -5.257 17.172 1.00 98.25 98 GLN A CA 1
ATOM 733 C C . GLN A 1 98 ? 1.258 -5.802 15.809 1.00 98.25 98 GLN A C 1
ATOM 735 O O . GLN A 1 98 ? 0.088 -5.747 15.429 1.00 98.25 98 GLN A O 1
ATOM 740 N N . ARG A 1 99 ? 2.220 -6.339 15.049 1.00 98.44 99 ARG A N 1
ATOM 741 C CA . ARG A 1 99 ? 1.927 -6.975 13.760 1.00 98.44 99 ARG A CA 1
ATOM 742 C C . ARG A 1 99 ? 1.296 -8.343 13.999 1.00 98.44 99 ARG A C 1
ATOM 744 O O . ARG A 1 99 ? 1.952 -9.240 14.518 1.00 98.44 99 ARG A O 1
ATOM 751 N N . ILE A 1 100 ? 0.061 -8.509 13.548 1.00 98.25 100 ILE A N 1
ATOM 752 C CA . ILE A 1 100 ? -0.731 -9.732 13.729 1.00 98.25 100 ILE A CA 1
ATOM 753 C C . ILE A 1 100 ? -0.748 -10.627 12.488 1.00 98.25 100 ILE A C 1
ATOM 755 O O . ILE A 1 100 ? -0.995 -11.824 12.601 1.00 98.25 100 ILE A O 1
ATOM 759 N N . ALA A 1 101 ? -0.467 -10.076 11.305 1.00 98.50 101 ALA A N 1
ATOM 760 C CA . ALA A 1 101 ? -0.305 -10.855 10.082 1.00 98.50 101 ALA A CA 1
ATOM 761 C C . ALA A 1 101 ? 0.528 -10.103 9.041 1.00 98.50 101 ALA A C 1
ATOM 763 O O . ALA A 1 101 ? 0.645 -8.876 9.077 1.00 98.50 101 ALA A O 1
ATOM 764 N N . ILE A 1 102 ? 1.053 -10.855 8.080 1.00 98.56 102 ILE A N 1
ATOM 765 C CA . ILE A 1 102 ? 1.612 -10.349 6.829 1.00 98.56 102 ILE A CA 1
ATOM 766 C C . ILE A 1 102 ? 1.158 -11.276 5.704 1.00 98.56 102 ILE A C 1
ATOM 768 O O . ILE A 1 102 ? 1.198 -12.497 5.856 1.00 98.56 102 ILE A O 1
ATOM 772 N N . VAL A 1 103 ? 0.706 -10.701 4.594 1.00 98.38 103 VAL A N 1
ATOM 773 C CA . VAL A 1 103 ? 0.388 -11.440 3.367 1.00 98.38 103 VAL A CA 1
ATOM 774 C C . VAL A 1 103 ? 1.149 -10.841 2.198 1.00 98.38 103 VAL A C 1
ATOM 776 O O . VAL A 1 103 ? 1.331 -9.626 2.115 1.00 98.38 103 VAL A O 1
ATOM 779 N N . THR A 1 104 ? 1.584 -11.705 1.292 1.00 98.25 104 THR A N 1
ATOM 780 C CA . THR A 1 104 ? 2.344 -11.336 0.097 1.00 98.25 104 THR A CA 1
ATOM 781 C C . THR A 1 104 ? 1.423 -11.371 -1.117 1.00 98.25 104 THR A C 1
ATOM 783 O O . THR A 1 104 ? 0.528 -12.219 -1.198 1.00 98.25 104 THR A O 1
ATOM 786 N N . ALA A 1 105 ? 1.603 -10.444 -2.054 1.00 97.25 105 ALA A N 1
ATOM 787 C CA . ALA A 1 105 ? 0.909 -10.496 -3.334 1.00 97.25 105 ALA A CA 1
ATOM 788 C C . ALA A 1 105 ? 1.502 -11.604 -4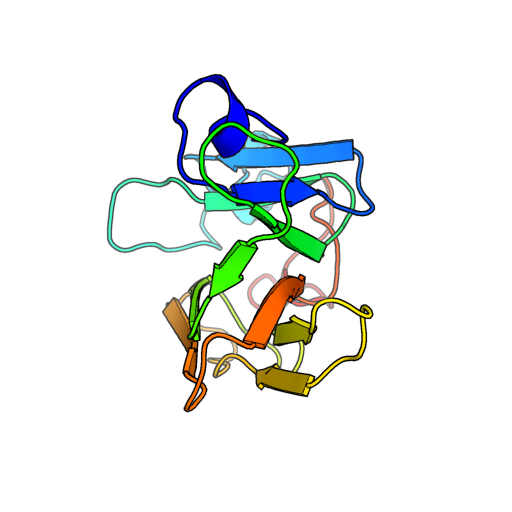.226 1.00 97.25 105 ALA A C 1
ATOM 790 O O . ALA A 1 105 ? 2.724 -11.769 -4.248 1.00 97.25 105 ALA A O 1
ATOM 791 N N . PRO A 1 106 ? 0.681 -12.363 -4.975 1.00 95.69 106 PRO A N 1
ATOM 792 C CA . PRO A 1 106 ? 1.193 -13.218 -6.042 1.00 95.69 106 PRO A CA 1
ATOM 793 C C . PRO A 1 106 ? 2.012 -12.390 -7.039 1.00 95.69 106 PRO A C 1
ATOM 795 O O . PRO A 1 106 ? 1.588 -11.292 -7.403 1.00 95.69 106 PRO A O 1
ATOM 798 N N . ASN A 1 107 ? 3.159 -12.903 -7.479 1.00 93.19 107 ASN A N 1
ATOM 799 C CA . ASN A 1 107 ? 3.980 -12.247 -8.492 1.00 93.19 107 ASN A CA 1
ATOM 800 C C . ASN A 1 107 ? 3.831 -12.938 -9.854 1.00 93.19 107 ASN A C 1
ATOM 802 O O . ASN A 1 107 ? 3.656 -14.156 -9.940 1.00 93.19 107 ASN A O 1
ATOM 806 N N . HIS A 1 108 ? 3.935 -12.153 -10.919 1.00 88.81 108 HIS A N 1
ATOM 807 C CA . HIS A 1 108 ? 3.860 -12.600 -12.302 1.00 88.81 108 HIS A CA 1
ATOM 808 C C . HIS A 1 108 ? 5.012 -11.975 -13.092 1.00 88.81 108 HIS A C 1
ATOM 810 O O . HIS A 1 108 ? 4.809 -11.035 -13.844 1.00 88.81 108 HIS A O 1
ATOM 816 N N . ALA A 1 109 ? 6.220 -12.514 -12.909 1.00 84.88 109 ALA A N 1
ATOM 817 C CA . ALA A 1 109 ? 7.448 -11.944 -13.463 1.00 84.88 109 ALA A CA 1
ATOM 818 C C . ALA A 1 109 ? 7.370 -11.645 -14.974 1.00 84.88 109 ALA A C 1
ATOM 820 O O . ALA A 1 109 ? 7.074 -12.533 -15.781 1.00 84.88 109 ALA A O 1
ATOM 821 N N . GLY A 1 110 ? 7.703 -10.407 -15.341 1.00 75.94 110 GLY A N 1
ATOM 822 C CA . GLY A 1 110 ? 7.709 -9.888 -16.705 1.00 75.94 110 GLY A CA 1
ATOM 823 C C . GLY A 1 110 ? 6.313 -9.644 -17.279 1.00 75.94 110 GLY A C 1
ATOM 824 O O . GLY A 1 110 ? 6.181 -9.466 -18.493 1.00 75.94 110 GLY A O 1
ATOM 825 N N . ALA A 1 111 ? 5.269 -9.688 -16.448 1.00 78.38 111 ALA A N 1
ATOM 826 C CA . ALA A 1 111 ? 3.893 -9.537 -16.878 1.00 78.38 111 ALA A CA 1
ATOM 827 C C . ALA A 1 111 ? 3.196 -8.421 -16.098 1.00 78.38 111 ALA A C 1
ATOM 829 O O . ALA A 1 111 ? 2.987 -8.501 -14.893 1.00 78.38 111 ALA A O 1
ATOM 830 N N . GLN A 1 112 ? 2.695 -7.448 -16.855 1.00 80.44 112 GLN A N 1
ATOM 831 C CA . GLN A 1 112 ? 1.958 -6.280 -16.372 1.00 80.44 112 GLN A CA 1
ATOM 832 C C . GLN A 1 112 ? 0.516 -6.666 -15.987 1.00 80.44 112 GLN A C 1
ATOM 834 O O . GLN A 1 112 ? -0.461 -6.213 -16.590 1.00 80.44 112 GLN A O 1
ATOM 839 N N . LEU A 1 113 ? 0.386 -7.609 -15.051 1.00 86.44 113 LEU A N 1
ATOM 840 C CA . LEU A 1 113 ? -0.867 -8.190 -14.575 1.00 86.44 113 LEU A CA 1
ATOM 841 C C . LEU A 1 113 ? -1.280 -7.598 -13.226 1.00 86.44 113 LEU A C 1
ATOM 843 O O . LEU A 1 113 ? -0.521 -6.906 -12.550 1.00 86.44 113 LEU A O 1
ATOM 847 N N . LEU A 1 114 ? -2.528 -7.879 -12.849 1.00 90.69 114 LEU A N 1
ATOM 848 C CA . LEU A 1 114 ? -3.075 -7.499 -11.555 1.00 90.69 114 LEU A CA 1
ATOM 849 C C . LEU A 1 114 ? -2.929 -8.642 -10.554 1.00 90.69 114 LEU A C 1
ATOM 851 O O . LEU A 1 114 ? -3.284 -9.781 -10.858 1.00 90.69 114 LEU A O 1
ATOM 855 N N . SER A 1 115 ? -2.530 -8.297 -9.335 1.00 92.94 115 SER A N 1
ATOM 856 C CA . SER A 1 115 ? -2.412 -9.232 -8.218 1.00 92.94 115 SER A CA 1
ATOM 857 C C . SER A 1 115 ? -3.280 -8.771 -7.057 1.00 92.94 115 SER A C 1
ATOM 859 O O . SER A 1 115 ? -3.111 -7.670 -6.542 1.00 92.94 115 SER A O 1
ATOM 861 N N . PHE A 1 116 ? -4.216 -9.607 -6.612 1.00 95.00 116 PHE A N 1
ATOM 862 C CA . PHE A 1 116 ? -4.974 -9.354 -5.386 1.00 95.00 116 PHE A CA 1
ATOM 863 C C . PHE A 1 116 ? -4.325 -10.075 -4.206 1.00 95.00 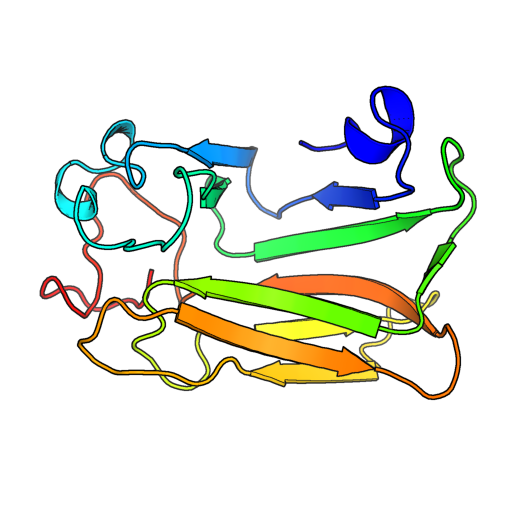116 PHE A C 1
ATOM 865 O O . PHE A 1 116 ? -3.984 -11.254 -4.307 1.00 95.00 116 PHE A O 1
ATOM 872 N N . THR A 1 117 ? -4.216 -9.394 -3.068 1.00 97.44 117 THR A N 1
ATOM 873 C CA . THR A 1 117 ? -3.939 -10.050 -1.787 1.00 97.44 117 THR A CA 1
ATOM 874 C C . THR A 1 117 ? -4.668 -9.352 -0.648 1.00 97.44 117 THR A C 1
ATOM 876 O O . THR A 1 117 ? -5.011 -8.167 -0.722 1.00 97.44 117 THR A O 1
ATOM 879 N N . GLY A 1 118 ? -4.957 -10.109 0.401 1.00 98.19 118 GLY A N 1
ATOM 880 C CA . GLY A 1 118 ? -5.710 -9.641 1.549 1.00 98.19 118 GLY A CA 1
ATOM 881 C C . GLY A 1 118 ? -5.950 -10.746 2.568 1.00 98.19 118 GLY A C 1
ATOM 882 O O . GLY A 1 118 ? -5.788 -11.930 2.278 1.00 98.19 118 GLY A O 1
ATOM 883 N N . ALA A 1 119 ? -6.374 -10.343 3.759 1.00 98.19 119 ALA A N 1
ATOM 884 C CA . ALA A 1 119 ? -6.718 -11.229 4.858 1.00 98.19 119 ALA A CA 1
ATOM 885 C C . ALA A 1 119 ? -8.022 -10.777 5.520 1.00 98.19 119 ALA A C 1
ATOM 887 O O . ALA A 1 119 ? -8.343 -9.582 5.577 1.00 98.19 119 ALA A O 1
ATOM 888 N N . VAL A 1 120 ? -8.754 -11.758 6.043 1.00 98.31 120 VAL A N 1
ATOM 889 C CA . VAL A 1 120 ? -9.932 -11.581 6.892 1.00 98.31 120 VAL A CA 1
ATOM 890 C C . VAL A 1 120 ? -9.676 -12.352 8.184 1.00 98.31 120 VAL A C 1
ATOM 892 O O . VAL A 1 120 ? -9.228 -13.493 8.149 1.00 98.31 120 VAL A O 1
ATOM 895 N N . PHE A 1 121 ? -9.945 -11.714 9.314 1.00 98.12 121 PHE A N 1
ATOM 896 C CA . PHE A 1 121 ? -9.787 -12.247 10.664 1.00 98.12 121 PHE A CA 1
ATOM 897 C C . PHE A 1 121 ? -11.152 -12.637 11.227 1.00 98.12 121 PHE A C 1
ATOM 899 O O . PHE A 1 121 ? -12.170 -12.169 10.732 1.00 98.12 121 PHE A O 1
ATOM 906 N N . GLU A 1 122 ? -11.209 -13.448 12.281 1.00 97.75 122 GLU A N 1
ATOM 907 C CA . GLU A 1 122 ? -12.489 -13.861 12.885 1.00 97.75 122 GLU A CA 1
ATOM 908 C C . GLU A 1 122 ? -13.239 -12.701 13.567 1.00 97.75 122 GLU A C 1
ATOM 910 O O . GLU A 1 122 ? -14.468 -12.610 13.494 1.00 97.75 122 GLU A O 1
ATOM 915 N N . ALA A 1 123 ? -12.495 -11.758 14.148 1.00 97.25 123 ALA A N 1
ATOM 916 C CA . ALA A 1 123 ? -12.999 -10.571 14.836 1.00 97.25 123 ALA A CA 1
ATOM 917 C C . ALA A 1 123 ? -12.389 -9.282 14.244 1.00 97.25 123 ALA A C 1
ATOM 919 O O . ALA A 1 123 ? -11.336 -9.341 13.603 1.00 97.25 123 ALA A O 1
ATOM 920 N N . PRO A 1 124 ? -13.017 -8.104 14.435 1.00 97.25 124 PRO A N 1
ATOM 921 C CA . PRO A 1 124 ? -12.424 -6.834 14.036 1.00 97.25 124 PRO A CA 1
ATOM 922 C C . PRO A 1 124 ? -11.259 -6.491 14.969 1.00 97.25 124 PRO A C 1
ATOM 924 O O . PRO A 1 124 ? -11.460 -5.901 16.024 1.00 97.25 124 PRO A O 1
ATOM 927 N N . ILE A 1 125 ? -10.049 -6.893 14.583 1.00 97.81 125 ILE A N 1
ATOM 928 C CA . ILE A 1 125 ? -8.822 -6.710 15.376 1.00 97.81 125 ILE A CA 1
ATOM 929 C C . ILE A 1 125 ? -7.765 -5.858 14.665 1.00 97.81 125 ILE A C 1
ATOM 931 O O . ILE A 1 125 ? -6.739 -5.541 15.254 1.00 97.81 125 ILE A O 1
ATOM 935 N N . VAL A 1 126 ? -8.003 -5.469 13.409 1.00 98.44 126 VAL A N 1
ATOM 936 C CA . VAL A 1 126 ? -7.043 -4.691 12.617 1.00 98.44 126 VAL A CA 1
ATOM 937 C C . VAL A 1 126 ? -7.296 -3.201 12.825 1.00 98.44 126 VAL A C 1
ATOM 939 O O . VAL A 1 126 ? -8.326 -2.687 12.388 1.00 98.44 126 VAL A O 1
ATOM 942 N N . ALA A 1 127 ? -6.344 -2.499 13.436 1.00 98.00 127 ALA A N 1
ATOM 943 C CA . ALA A 1 127 ? -6.382 -1.045 13.617 1.00 98.00 127 ALA A CA 1
ATOM 944 C C . ALA A 1 127 ? -5.615 -0.290 12.523 1.00 98.00 127 ALA A C 1
ATOM 946 O O . ALA A 1 127 ? -5.944 0.854 12.195 1.00 98.00 127 ALA A O 1
ATOM 947 N N . ARG A 1 128 ? -4.596 -0.927 11.936 1.00 98.44 128 ARG A N 1
ATOM 948 C CA . ARG A 1 128 ? -3.784 -0.354 10.859 1.00 98.44 128 ARG A CA 1
ATOM 949 C C . ARG A 1 128 ? -3.334 -1.437 9.889 1.00 98.44 128 ARG A C 1
ATOM 951 O O . ARG A 1 128 ? -3.035 -2.555 10.299 1.00 98.44 128 ARG A O 1
ATOM 958 N N . VAL A 1 129 ? -3.229 -1.084 8.614 1.00 98.62 129 VAL A N 1
ATOM 959 C CA . VAL A 1 129 ? -2.468 -1.864 7.632 1.00 98.62 129 VAL A CA 1
ATOM 960 C C . VAL A 1 129 ? -1.293 -1.059 7.102 1.00 98.62 129 VAL A C 1
ATOM 962 O O . VAL A 1 129 ? -1.404 0.158 6.951 1.00 98.62 129 VAL A O 1
ATOM 965 N N . ARG A 1 130 ? -0.188 -1.739 6.802 1.00 98.50 130 ARG A N 1
ATOM 966 C CA . ARG A 1 130 ? 0.916 -1.208 6.002 1.00 98.50 130 ARG A CA 1
ATOM 967 C C . ARG A 1 130 ? 0.965 -1.950 4.684 1.00 98.50 130 ARG A C 1
ATOM 969 O O . ARG A 1 130 ? 1.086 -3.167 4.664 1.00 98.50 130 ARG A O 1
ATOM 976 N N . ILE A 1 131 ? 0.882 -1.204 3.601 1.00 98.38 131 ILE A N 1
ATOM 977 C CA . ILE A 1 131 ? 1.067 -1.693 2.244 1.00 98.38 131 ILE A CA 1
ATOM 978 C C . ILE A 1 131 ? 2.497 -1.354 1.840 1.00 98.38 131 ILE A C 1
ATOM 980 O O . ILE A 1 131 ? 2.892 -0.196 1.975 1.00 98.38 131 ILE A O 1
ATOM 984 N N . THR A 1 132 ? 3.240 -2.337 1.344 1.00 98.06 132 THR A N 1
ATOM 985 C CA . THR A 1 132 ? 4.516 -2.133 0.645 1.00 98.06 132 THR A CA 1
ATOM 986 C C . THR A 1 132 ? 4.314 -2.550 -0.807 1.00 98.06 132 THR A C 1
ATOM 988 O O . THR A 1 132 ? 3.863 -3.671 -1.036 1.00 98.06 132 THR A O 1
ATOM 991 N N . SER A 1 133 ? 4.601 -1.658 -1.755 1.00 95.19 133 SER A N 1
ATOM 992 C CA . SER A 1 133 ? 4.481 -1.905 -3.199 1.00 95.19 133 SER A CA 1
ATOM 993 C C . SER A 1 133 ? 5.866 -1.930 -3.833 1.00 95.19 133 SER A C 1
ATOM 995 O O . SER A 1 133 ? 6.510 -0.889 -3.896 1.00 95.19 133 SER A O 1
ATOM 997 N N . GLY A 1 134 ? 6.332 -3.097 -4.268 1.00 94.88 134 GLY A N 1
ATOM 998 C CA . GLY A 1 134 ? 7.665 -3.217 -4.853 1.00 94.88 134 GLY A CA 1
ATOM 999 C C . GLY A 1 134 ? 8.807 -2.937 -3.864 1.00 94.88 134 GLY A C 1
ATOM 1000 O O . GLY A 1 134 ? 8.632 -2.834 -2.646 1.00 94.88 134 GLY A O 1
ATOM 1001 N N . ASP A 1 135 ? 10.013 -2.791 -4.397 1.00 95.31 135 ASP A N 1
ATOM 1002 C CA . ASP A 1 135 ? 11.255 -2.660 -3.63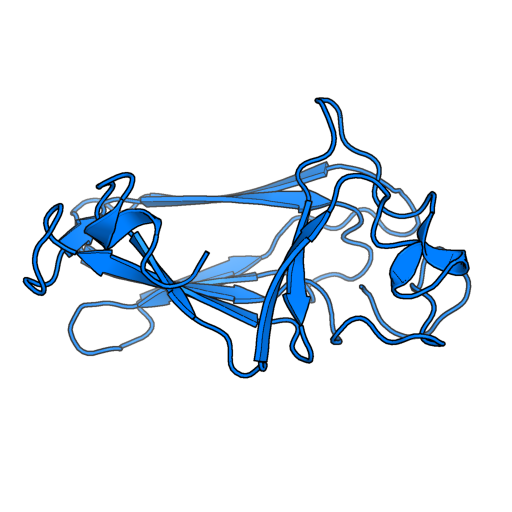7 1.00 95.31 135 ASP A CA 1
ATOM 1003 C C . ASP A 1 135 ? 11.674 -1.203 -3.389 1.00 95.31 135 ASP A C 1
ATOM 1005 O O . ASP A 1 135 ? 12.510 -0.931 -2.521 1.00 95.31 135 ASP A O 1
ATOM 1009 N N . ALA A 1 136 ? 11.133 -0.252 -4.157 1.00 94.12 136 ALA A N 1
ATOM 1010 C CA . ALA A 1 136 ? 11.637 1.114 -4.177 1.00 94.12 136 ALA A CA 1
ATOM 1011 C C . ALA A 1 136 ? 10.557 2.165 -4.445 1.00 94.12 136 ALA A C 1
ATOM 1013 O O . ALA A 1 136 ? 9.522 1.913 -5.048 1.00 94.12 136 ALA A O 1
ATOM 1014 N N . ALA A 1 137 ? 10.829 3.394 -4.006 1.00 93.25 137 ALA A N 1
ATOM 1015 C CA . ALA A 1 137 ? 10.024 4.542 -4.393 1.00 93.25 137 ALA A CA 1
ATOM 1016 C C . ALA A 1 137 ? 10.196 4.851 -5.887 1.00 93.25 137 ALA A C 1
ATOM 1018 O O . ALA A 1 137 ? 11.305 4.758 -6.420 1.00 93.25 137 ALA A O 1
ATOM 1019 N N . LEU A 1 138 ? 9.138 5.349 -6.532 1.00 90.62 138 LEU A N 1
ATOM 1020 C CA . LEU A 1 138 ? 9.258 5.881 -7.888 1.00 90.62 138 LEU A CA 1
ATOM 1021 C C . LEU A 1 138 ? 10.208 7.085 -7.918 1.00 90.62 138 LEU A C 1
ATOM 1023 O O . LEU A 1 138 ? 10.103 8.014 -7.111 1.00 90.62 138 LEU A O 1
ATOM 1027 N N . THR A 1 139 ? 11.103 7.094 -8.902 1.00 89.94 139 THR A N 1
ATOM 1028 C CA . THR A 1 139 ? 12.017 8.208 -9.188 1.00 89.94 139 THR A CA 1
ATOM 1029 C C . THR A 1 139 ? 11.996 8.529 -10.677 1.00 89.94 139 THR A C 1
ATOM 1031 O O . THR A 1 139 ? 11.447 7.769 -11.469 1.00 89.94 139 THR A O 1
ATOM 1034 N N . ALA A 1 140 ? 12.614 9.644 -11.071 1.00 88.69 140 ALA A N 1
ATOM 1035 C CA . ALA A 1 140 ? 12.636 10.083 -12.464 1.00 88.69 140 ALA A CA 1
ATOM 1036 C C . ALA A 1 140 ? 13.449 9.180 -13.410 1.00 88.69 140 ALA A C 1
ATOM 1038 O O . ALA A 1 140 ? 13.325 9.316 -14.623 1.00 88.69 140 ALA A O 1
ATOM 1039 N N . THR A 1 141 ? 14.296 8.297 -12.873 1.00 88.31 141 THR A N 1
ATOM 1040 C CA . THR A 1 141 ? 15.271 7.525 -13.661 1.00 88.31 141 THR A CA 1
ATOM 1041 C C . THR A 1 141 ? 15.259 6.028 -13.379 1.00 88.31 141 THR A C 1
ATOM 1043 O O . THR A 1 141 ? 15.888 5.276 -14.120 1.00 88.31 141 THR A O 1
ATOM 1046 N N . LEU A 1 142 ? 14.592 5.581 -12.312 1.00 89.56 142 LEU A N 1
ATOM 1047 C CA . LEU A 1 142 ? 14.525 4.164 -11.974 1.00 89.56 142 LEU A CA 1
ATOM 1048 C C . LEU A 1 142 ? 13.559 3.457 -12.922 1.00 89.56 142 LEU A C 1
ATOM 1050 O O . LEU A 1 142 ? 12.411 3.876 -13.070 1.00 89.56 142 LEU A O 1
ATOM 1054 N N . ASN A 1 143 ? 14.053 2.393 -13.544 1.00 89.75 143 ASN A N 1
ATOM 1055 C CA . ASN A 1 143 ? 13.258 1.494 -14.363 1.00 89.75 143 ASN A CA 1
ATOM 1056 C C . ASN A 1 143 ? 12.841 0.286 -13.531 1.00 89.75 143 ASN A C 1
ATOM 1058 O O . ASN A 1 143 ? 13.598 -0.158 -12.663 1.00 89.75 143 ASN A O 1
ATOM 1062 N N . ASP A 1 144 ? 11.663 -0.230 -13.849 1.00 90.56 144 ASP A N 1
ATOM 1063 C CA . ASP A 1 144 ? 11.153 -1.486 -13.318 1.00 90.56 144 ASP A CA 1
ATOM 1064 C C . ASP A 1 144 ? 11.923 -2.700 -13.882 1.00 90.56 144 ASP A C 1
ATOM 1066 O O . ASP A 1 144 ? 12.579 -2.592 -14.927 1.00 90.56 144 ASP A O 1
ATOM 1070 N N . ILE A 1 145 ? 11.869 -3.854 -13.209 1.00 91.62 145 ILE A N 1
ATOM 1071 C CA . ILE A 1 145 ? 12.495 -5.109 -13.662 1.00 91.62 145 ILE A CA 1
ATOM 1072 C C . ILE A 1 145 ? 11.986 -5.519 -15.048 1.00 91.62 145 ILE A C 1
ATOM 1074 O O . ILE A 1 145 ? 12.808 -5.840 -15.914 1.00 91.62 145 ILE A O 1
ATOM 1078 N N . SER A 1 146 ? 10.677 -5.450 -15.304 1.00 88.31 146 SER A N 1
ATOM 1079 C CA . SER A 1 146 ? 10.092 -5.720 -16.624 1.00 88.31 146 SER A CA 1
ATOM 1080 C C . SER A 1 146 ? 10.578 -4.746 -17.709 1.00 88.31 146 SER A C 1
ATOM 1082 O O . SER A 1 146 ? 10.518 -5.051 -18.904 1.00 88.31 146 SER A O 1
ATOM 1084 N N . ALA A 1 147 ? 11.144 -3.604 -17.307 1.00 87.31 147 ALA A N 1
ATOM 1085 C CA . ALA A 1 147 ? 11.723 -2.572 -18.164 1.00 87.31 147 ALA A CA 1
ATOM 1086 C C . ALA A 1 147 ? 13.268 -2.558 -18.173 1.00 87.31 147 ALA A C 1
ATOM 1088 O O . ALA A 1 147 ? 13.879 -1.573 -18.599 1.00 87.31 147 ALA A O 1
ATOM 1089 N N . GLY A 1 148 ? 13.917 -3.633 -17.709 1.00 86.56 148 GLY A N 1
ATOM 1090 C CA . GLY A 1 148 ? 15.380 -3.762 -17.693 1.00 86.56 148 GLY A CA 1
ATOM 1091 C C . GLY A 1 148 ? 16.074 -3.076 -16.509 1.00 86.56 148 GLY A C 1
ATOM 1092 O O . GLY A 1 148 ? 17.286 -2.857 -16.548 1.00 86.56 148 GLY A O 1
ATOM 1093 N N . GLY A 1 149 ? 15.320 -2.713 -15.471 1.00 90.12 149 GLY A N 1
ATOM 1094 C CA . GLY A 1 149 ? 15.827 -2.232 -14.190 1.00 90.12 149 GLY A CA 1
ATOM 1095 C C . GLY A 1 149 ? 16.212 -3.348 -13.214 1.00 90.12 149 GLY A C 1
ATOM 1096 O O . GLY A 1 149 ? 16.309 -4.521 -13.568 1.00 90.12 149 GLY A O 1
ATOM 1097 N N . THR A 1 150 ? 16.465 -2.971 -11.956 1.00 91.56 150 THR A N 1
ATOM 1098 C CA . THR A 1 150 ? 16.904 -3.894 -10.887 1.00 91.56 150 THR A CA 1
ATOM 1099 C C . THR A 1 150 ? 15.965 -3.946 -9.681 1.00 91.56 150 THR A C 1
ATOM 1101 O O . THR A 1 150 ? 16.209 -4.730 -8.760 1.00 91.56 150 THR A O 1
ATOM 1104 N N . GLN A 1 151 ? 14.913 -3.128 -9.667 1.00 92.12 151 GLN A N 1
ATOM 1105 C CA . GLN A 1 151 ? 13.936 -3.002 -8.583 1.00 92.12 151 GLN A CA 1
ATOM 1106 C C . GLN A 1 151 ? 12.536 -3.208 -9.153 1.00 92.12 151 GLN A C 1
ATOM 1108 O O . GLN A 1 151 ? 12.273 -2.705 -10.241 1.00 92.12 151 GLN A O 1
ATOM 1113 N N . ASP A 1 152 ? 11.696 -3.941 -8.428 1.00 92.94 152 ASP A N 1
ATOM 1114 C CA . ASP A 1 152 ? 10.262 -4.079 -8.707 1.00 92.94 152 ASP A CA 1
ATOM 1115 C C . ASP A 1 152 ? 9.559 -2.791 -8.249 1.00 92.94 152 ASP A C 1
ATOM 1117 O O . ASP A 1 152 ? 9.791 -2.374 -7.106 1.00 92.94 152 ASP A O 1
ATOM 1121 N N . LEU A 1 153 ? 8.796 -2.113 -9.110 1.00 90.44 153 LEU A N 1
ATOM 1122 C CA . LEU A 1 153 ? 8.243 -0.768 -8.845 1.00 90.44 153 LEU A CA 1
ATOM 1123 C C . LEU A 1 153 ? 6.730 -0.707 -8.624 1.00 90.44 153 LEU A C 1
ATOM 1125 O O . LEU A 1 153 ? 5.972 -1.489 -9.220 1.00 90.44 153 LEU A O 1
#

Foldseek 3Di:
DACCCQAVVFPQKGKDDPADDKDFDQQQPCVQAVLRRPLADDDDRGGDIAGAFAQKMKIFGADTNDPHQDFAQKDKDKAWQAADWPQKKKWFAFPVRDTPDMDTWDHDHLDGDITMDMDGHPDRGGRMMMIGQKDGHRHHPADAVNSVGDIHD

Radius of gyration: 15.66 Å; chains: 1; bounding box: 33×29×40 Å

Secondary structure (DSSP, 8-state):
-TTHHHHTS-SSEEEE-SSSEEEEESSTTTTT-GGGTTT---SSS--EEEEES-SEEEEEEBSTTSSSB--BSEEEEEEE---STTTSEEEEE-TT--EEEEEEPPP-TT---EEEEEEE-SSS-BSEEEEE-SSS---SSPPBGGGT-SB--

Sequence (153 aa):
PANFFNVNSKRGALYSTPGTGLRIDSTDFAAVNAGLASQFRTFSAKKLFMPVGSNQVDITFRLVGTDTPGLVKGFGAVFVDVDRAGSTTIEYFDVDSQRIAIVTAPNHAGAQLLSFTGAVFEAPIVARVRITSGDAALTATLNDISAGGTQDL